Protein AF-A0A060BQR5-F1 (afdb_monomer_lite)

Foldseek 3Di:
DAEEDQALVVQPPWAFDDFPRDGDTAGAASAEEAHADPPDAAREEDAEADDQEEQAYNACSSLVNRCVVPHNRRDHWNAEYHSYEQYEHANYEYERISAHHYYHYNYYNYHYDNYHYYGDHDD

Structure (mmCIF, N/CA/C/O backbone):
data_AF-A0A060BQR5-F1
#
_entry.id   AF-A0A060BQR5-F1
#
loop_
_atom_site.group_PDB
_atom_site.id
_atom_site.type_symbol
_atom_site.label_atom_id
_atom_site.label_alt_id
_atom_site.label_comp_id
_atom_site.label_asym_id
_atom_site.label_entity_id
_atom_site.label_seq_id
_atom_site.pdbx_PDB_ins_code
_atom_site.Cartn_x
_atom_site.Cartn_y
_atom_site.Cartn_z
_atom_site.occupancy
_atom_site.B_iso_or_equiv
_atom_site.auth_seq_id
_atom_site.auth_comp_id
_atom_site.auth_asym_id
_atom_site.auth_atom_id
_atom_site.pdbx_PDB_model_num
ATOM 1 N N . TYR A 1 1 ? 3.211 2.721 15.663 1.00 92.44 1 TYR A N 1
ATOM 2 C CA . TYR A 1 1 ? 3.859 3.507 14.595 1.00 92.44 1 TYR A CA 1
ATOM 3 C C . TYR A 1 1 ? 4.431 2.519 13.589 1.00 92.44 1 TYR A C 1
ATOM 5 O O . TYR A 1 1 ? 5.136 1.614 14.016 1.00 92.44 1 TYR A O 1
ATOM 13 N N . CYS A 1 2 ? 4.071 2.620 12.309 1.00 96.62 2 CYS A N 1
ATOM 14 C CA . CYS A 1 2 ? 4.522 1.730 11.231 1.00 96.62 2 CYS A CA 1
ATOM 15 C C . CYS A 1 2 ? 5.274 2.560 10.182 1.00 96.62 2 CYS A C 1
ATOM 17 O O . CYS A 1 2 ? 4.777 3.611 9.779 1.00 96.62 2 CYS A O 1
ATOM 19 N N . LYS A 1 3 ? 6.462 2.112 9.757 1.00 97.56 3 LYS A N 1
ATOM 20 C CA . LYS A 1 3 ? 7.336 2.861 8.846 1.00 97.56 3 LYS A CA 1
ATOM 21 C C . LYS A 1 3 ? 7.900 1.967 7.745 1.00 97.56 3 LYS A C 1
ATOM 23 O O . LYS A 1 3 ? 8.356 0.861 8.019 1.00 97.56 3 LYS A O 1
ATOM 28 N N . ALA A 1 4 ? 7.900 2.483 6.522 1.00 97.69 4 ALA A N 1
ATOM 29 C CA . ALA A 1 4 ? 8.510 1.872 5.350 1.00 97.69 4 ALA A CA 1
ATOM 30 C C . ALA A 1 4 ? 10.025 1.666 5.493 1.00 97.69 4 ALA A C 1
ATOM 32 O O . ALA A 1 4 ? 10.753 2.546 5.962 1.00 97.69 4 ALA A O 1
ATOM 33 N N . ALA A 1 5 ? 10.509 0.526 4.994 1.00 97.75 5 ALA A N 1
ATOM 34 C CA . ALA A 1 5 ? 11.929 0.324 4.741 1.00 97.75 5 ALA A CA 1
ATOM 35 C C . ALA A 1 5 ? 12.393 1.231 3.579 1.00 97.75 5 ALA A C 1
ATOM 37 O O . ALA A 1 5 ? 11.621 1.455 2.639 1.00 97.75 5 ALA A O 1
ATOM 38 N N . PRO A 1 6 ? 13.638 1.742 3.608 1.00 94.75 6 PRO A N 1
ATOM 39 C CA . PRO A 1 6 ? 14.100 2.751 2.653 1.00 94.75 6 PRO A CA 1
ATOM 40 C C . PRO A 1 6 ? 14.511 2.183 1.287 1.00 94.75 6 PRO A C 1
ATOM 42 O O . PRO A 1 6 ? 14.682 2.949 0.345 1.00 94.75 6 PRO A O 1
ATOM 45 N N . SER A 1 7 ? 14.697 0.864 1.168 1.00 97.31 7 SER A N 1
ATOM 46 C CA . SER A 1 7 ? 15.200 0.228 -0.056 1.00 97.31 7 SER A CA 1
ATOM 47 C C . SER A 1 7 ? 14.095 -0.521 -0.815 1.00 97.31 7 SER A C 1
ATOM 49 O O . SER A 1 7 ? 13.373 -1.306 -0.190 1.00 97.31 7 SER A O 1
ATOM 51 N N . PRO A 1 8 ? 13.999 -0.368 -2.157 1.00 98.00 8 PRO A N 1
ATOM 52 C CA . PRO A 1 8 ? 13.070 -1.126 -3.002 1.00 98.00 8 PRO A CA 1
ATOM 53 C C . PRO A 1 8 ? 13.165 -2.649 -2.840 1.00 98.00 8 PRO A C 1
ATOM 55 O O . PRO A 1 8 ? 12.166 -3.340 -3.009 1.00 98.00 8 PRO A O 1
ATOM 58 N N . LYS A 1 9 ? 14.334 -3.179 -2.450 1.00 98.06 9 LYS A N 1
ATOM 59 C CA . LYS A 1 9 ? 14.558 -4.622 -2.259 1.00 98.06 9 LYS A CA 1
ATOM 60 C C . LYS A 1 9 ? 13.636 -5.243 -1.200 1.00 98.06 9 LYS A C 1
ATOM 62 O O . LYS A 1 9 ? 13.297 -6.413 -1.301 1.00 98.06 9 LYS A O 1
ATOM 67 N N . HIS A 1 10 ? 13.196 -4.469 -0.204 1.00 98.19 10 HIS A N 1
ATOM 68 C CA . HIS A 1 10 ? 12.249 -4.952 0.815 1.00 98.19 10 HIS A CA 1
ATOM 69 C C . HIS A 1 10 ? 10.820 -5.128 0.292 1.00 98.19 10 HIS A C 1
ATOM 71 O O . HIS A 1 10 ? 9.981 -5.685 0.991 1.00 98.19 10 HIS A O 1
ATOM 77 N N . TYR A 1 11 ? 10.545 -4.636 -0.914 1.00 98.44 11 TYR A N 1
ATOM 78 C CA . TYR A 1 11 ? 9.246 -4.716 -1.570 1.00 98.44 11 TYR A CA 1
ATOM 79 C C . TYR A 1 11 ? 9.265 -5.712 -2.734 1.00 98.44 11 TYR A C 1
ATOM 81 O O . TYR A 1 11 ? 8.354 -5.717 -3.564 1.00 98.44 11 TYR A O 1
ATOM 89 N N . GLU A 1 12 ? 10.314 -6.532 -2.813 1.00 97.81 12 GLU A N 1
ATOM 90 C CA . GLU A 1 12 ? 10.384 -7.694 -3.687 1.00 97.81 12 GLU A CA 1
ATOM 91 C C . GLU A 1 12 ? 9.950 -8.971 -2.934 1.00 97.81 12 GLU A C 1
ATOM 93 O O . GLU A 1 12 ? 10.142 -9.051 -1.718 1.00 97.81 12 GLU A O 1
ATOM 98 N N . PRO A 1 13 ? 9.393 -9.983 -3.628 1.00 97.56 13 PRO A N 1
ATOM 99 C CA . PRO A 1 13 ? 9.075 -9.984 -5.057 1.00 97.56 13 PRO A CA 1
ATOM 100 C C . PRO A 1 13 ? 7.983 -8.963 -5.416 1.00 97.56 13 PRO A C 1
ATOM 102 O O . PRO A 1 13 ? 7.206 -8.519 -4.567 1.00 97.56 13 PRO A O 1
ATOM 105 N N . CYS A 1 14 ? 7.971 -8.551 -6.686 1.00 97.88 14 CYS A N 1
ATOM 106 C CA . CYS A 1 14 ? 6.848 -7.788 -7.219 1.00 97.88 14 CYS A CA 1
ATOM 107 C C . CYS A 1 14 ? 5.583 -8.655 -7.176 1.00 97.88 14 CYS A C 1
ATOM 109 O O . CYS A 1 14 ? 5.656 -9.881 -7.251 1.00 97.88 14 CYS A O 1
ATOM 111 N N . ILE A 1 15 ? 4.429 -8.014 -7.034 1.00 97.44 15 ILE A N 1
ATOM 112 C CA . ILE A 1 15 ? 3.133 -8.686 -6.967 1.00 97.44 15 ILE A CA 1
ATOM 113 C C . ILE A 1 15 ? 2.235 -8.190 -8.092 1.00 97.44 15 ILE A C 1
ATOM 115 O O . ILE A 1 15 ? 2.239 -7.006 -8.436 1.00 97.44 15 ILE A O 1
ATOM 119 N N . PHE A 1 16 ? 1.449 -9.107 -8.649 1.00 97.19 16 PHE A N 1
ATOM 120 C CA . PHE A 1 16 ? 0.482 -8.799 -9.692 1.00 97.19 16 PHE A CA 1
ATOM 121 C C . PHE A 1 16 ? -0.675 -7.965 -9.124 1.00 97.19 16 PHE A C 1
ATOM 123 O O . PHE A 1 16 ? -1.412 -8.425 -8.247 1.00 97.19 16 PHE A O 1
ATOM 130 N N . ASN A 1 17 ? -0.808 -6.726 -9.599 1.00 95.88 17 ASN A N 1
ATOM 131 C CA . ASN A 1 17 ? -1.832 -5.763 -9.192 1.00 95.88 17 ASN A CA 1
ATOM 132 C C . ASN A 1 17 ? -2.154 -4.790 -10.350 1.00 95.88 17 ASN A C 1
ATOM 134 O O . ASN A 1 17 ? -1.961 -5.138 -11.514 1.00 95.88 17 ASN A O 1
ATOM 138 N N . ARG A 1 18 ? -2.672 -3.583 -10.062 1.00 96.19 18 ARG A N 1
ATOM 139 C CA . ARG A 1 18 ? -2.905 -2.547 -11.082 1.00 96.19 18 ARG A CA 1
ATOM 140 C C . ARG A 1 18 ? -2.076 -1.284 -10.894 1.00 96.19 18 ARG A C 1
ATOM 142 O O . ARG A 1 18 ? -2.033 -0.724 -9.799 1.00 96.19 18 ARG A O 1
ATOM 149 N N . PHE A 1 19 ? -1.571 -0.755 -12.010 1.00 96.81 19 PHE A N 1
ATOM 150 C CA . PHE A 1 19 ? -0.968 0.574 -12.125 1.00 96.81 19 PHE A CA 1
ATOM 151 C C . PHE A 1 19 ? -1.594 1.357 -13.284 1.00 96.81 19 PHE A C 1
ATOM 153 O O . PHE A 1 19 ? -1.613 0.880 -14.408 1.00 96.81 19 PHE A O 1
ATOM 160 N N . GLU A 1 20 ? -2.124 2.558 -13.026 1.00 95.12 20 GLU A N 1
ATOM 161 C CA . GLU A 1 20 ? -2.816 3.403 -14.030 1.00 95.12 20 GLU A CA 1
ATOM 162 C C . GLU A 1 20 ? -3.879 2.657 -14.858 1.00 95.12 20 GLU A C 1
ATOM 164 O O . GLU A 1 20 ? -4.077 2.912 -16.041 1.00 95.12 20 GLU A O 1
ATOM 169 N N . GLY A 1 21 ? -4.558 1.691 -14.236 1.00 93.75 21 GLY A N 1
ATOM 170 C CA . GLY A 1 21 ? -5.563 0.860 -14.894 1.00 93.75 21 GLY A CA 1
ATOM 171 C C . GLY A 1 21 ? -5.018 -0.394 -15.586 1.00 93.75 21 GLY A C 1
ATOM 172 O O . GLY A 1 21 ? -5.816 -1.283 -15.877 1.00 93.75 21 GLY A O 1
ATOM 173 N N . TRP A 1 22 ? -3.707 -0.536 -15.758 1.00 95.31 22 TRP A N 1
ATOM 174 C CA . TRP A 1 22 ? -3.070 -1.725 -16.328 1.00 95.31 22 TRP A CA 1
ATOM 175 C C . TRP A 1 22 ? -2.882 -2.807 -15.272 1.00 95.31 22 TRP A C 1
ATOM 177 O O . TRP A 1 22 ? -2.401 -2.506 -14.184 1.00 95.31 22 TRP A O 1
ATOM 187 N N . GLU A 1 23 ? -3.247 -4.051 -15.582 1.00 95.69 23 GLU A N 1
ATOM 188 C CA . GLU A 1 23 ? -2.911 -5.219 -14.760 1.00 95.69 23 GLU A CA 1
ATOM 189 C C . GLU A 1 23 ? -1.462 -5.631 -15.044 1.00 95.69 23 GLU A C 1
ATOM 191 O O . GLU A 1 23 ? -1.115 -5.952 -16.180 1.00 95.69 23 GLU A O 1
ATOM 196 N N . MET A 1 24 ? -0.597 -5.549 -14.033 1.00 96.69 24 MET A N 1
ATOM 197 C CA . MET A 1 24 ? 0.843 -5.770 -14.172 1.00 96.69 24 MET A CA 1
ATOM 198 C C . MET A 1 24 ? 1.513 -6.035 -12.820 1.00 96.69 24 MET A C 1
ATOM 200 O O . MET A 1 24 ? 0.918 -5.837 -11.761 1.00 96.69 24 MET A O 1
ATOM 204 N N . GLU A 1 25 ? 2.768 -6.477 -12.842 1.00 97.69 25 GLU A N 1
ATOM 205 C CA . GLU A 1 25 ? 3.568 -6.603 -11.625 1.00 97.69 25 GLU A CA 1
ATOM 206 C C . GLU A 1 25 ? 4.166 -5.256 -11.205 1.00 97.69 25 GLU A C 1
ATOM 208 O O . GLU A 1 25 ? 4.763 -4.536 -12.008 1.00 97.69 25 GLU A O 1
ATOM 213 N N . THR A 1 26 ? 4.039 -4.931 -9.919 1.00 98.06 26 THR A N 1
ATOM 214 C CA . THR A 1 26 ? 4.697 -3.776 -9.293 1.00 98.06 26 THR A CA 1
ATOM 215 C C . THR A 1 26 ? 5.374 -4.221 -8.006 1.00 98.06 26 THR A C 1
ATOM 217 O O . THR A 1 26 ? 5.050 -5.281 -7.471 1.00 98.06 26 THR A O 1
ATOM 220 N N . TYR A 1 27 ? 6.253 -3.393 -7.441 1.00 98.62 27 TYR A N 1
ATOM 221 C CA . TYR A 1 27 ? 6.727 -3.603 -6.076 1.00 98.62 27 TYR A CA 1
ATOM 222 C C . TYR A 1 27 ? 5.548 -3.806 -5.118 1.00 98.62 27 TYR A C 1
ATOM 224 O O . TYR A 1 27 ? 4.495 -3.168 -5.263 1.00 98.62 27 TYR A O 1
ATOM 232 N N . SER A 1 28 ? 5.740 -4.688 -4.138 1.00 98.19 28 SER A N 1
ATOM 233 C CA . SER A 1 28 ? 4.804 -4.858 -3.032 1.00 98.19 28 SER A CA 1
ATOM 234 C C . SER A 1 28 ? 4.587 -3.526 -2.311 1.00 98.19 28 SER A C 1
ATOM 236 O O . SER A 1 28 ? 5.469 -2.670 -2.256 1.00 98.19 28 SER A O 1
ATOM 238 N N . SER A 1 29 ? 3.394 -3.320 -1.764 1.00 98.00 29 SER A N 1
ATOM 239 C CA . SER A 1 29 ? 3.103 -2.122 -0.962 1.00 98.00 29 SER A CA 1
ATOM 240 C C . SER A 1 29 ? 3.618 -2.292 0.468 1.00 98.00 29 SER A C 1
ATOM 242 O O . SER A 1 29 ? 3.984 -3.404 0.847 1.00 98.00 29 SER A O 1
ATOM 244 N N . LEU A 1 30 ? 3.633 -1.231 1.283 1.00 98.31 30 LEU A N 1
ATOM 245 C CA . LEU A 1 30 ? 3.972 -1.388 2.707 1.00 98.31 30 LEU A CA 1
ATOM 246 C C . LEU A 1 30 ? 2.987 -2.336 3.403 1.00 98.31 30 LEU A C 1
ATOM 248 O O . LEU A 1 30 ? 3.404 -3.221 4.142 1.00 98.31 30 LEU A O 1
ATOM 252 N N . LEU A 1 31 ? 1.6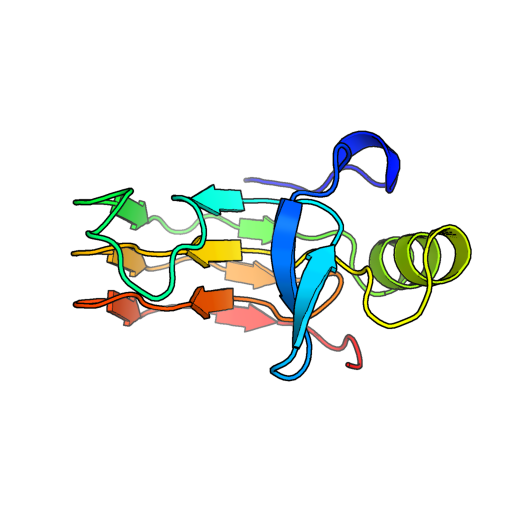91 -2.170 3.129 1.00 98.25 31 LEU A N 1
ATOM 253 C CA . LEU A 1 31 ? 0.643 -3.096 3.547 1.00 98.25 31 LEU A CA 1
ATOM 254 C C . LEU A 1 31 ? -0.059 -3.664 2.313 1.00 98.25 31 LEU A C 1
ATOM 256 O O . LEU A 1 31 ? -0.498 -2.905 1.448 1.00 98.25 31 LEU A O 1
ATOM 260 N N . ASN A 1 32 ? -0.185 -4.990 2.251 1.00 98.25 32 ASN A N 1
ATOM 261 C CA . ASN A 1 32 ? -0.917 -5.693 1.199 1.00 98.25 32 ASN A CA 1
ATOM 262 C C . ASN A 1 32 ? -1.964 -6.605 1.838 1.00 98.25 32 ASN A C 1
ATOM 264 O O . ASN A 1 32 ? -1.673 -7.258 2.840 1.00 98.25 32 ASN A O 1
ATOM 268 N N . ALA A 1 33 ? -3.152 -6.677 1.246 1.00 98.19 33 ALA A N 1
ATOM 269 C CA . ALA A 1 33 ? -4.148 -7.677 1.603 1.00 98.19 33 ALA A CA 1
ATOM 270 C C . ALA A 1 33 ? -4.821 -8.255 0.359 1.00 98.19 33 ALA A C 1
ATOM 272 O O . ALA A 1 33 ? -5.145 -7.528 -0.582 1.00 98.19 33 ALA A O 1
ATOM 273 N N . GLY A 1 34 ? -5.031 -9.571 0.393 1.00 97.12 34 GLY A N 1
ATOM 274 C CA . GLY A 1 34 ? -5.608 -10.344 -0.699 1.00 97.12 34 GLY A CA 1
ATOM 275 C C . GLY A 1 34 ? -4.689 -10.475 -1.917 1.00 97.12 34 GLY A C 1
ATOM 276 O O . GLY A 1 34 ? -3.490 -10.198 -1.867 1.00 97.12 34 GLY A O 1
ATOM 277 N N . ARG A 1 35 ? -5.267 -10.952 -3.019 1.00 95.94 35 ARG A N 1
ATOM 278 C CA . ARG A 1 35 ? -4.587 -11.215 -4.295 1.00 95.94 35 ARG A CA 1
ATOM 279 C C . ARG A 1 35 ? -5.508 -10.799 -5.429 1.00 95.94 35 ARG A C 1
ATOM 281 O O . ARG A 1 35 ? -6.708 -11.022 -5.328 1.00 95.94 35 ARG A O 1
ATOM 288 N N . MET A 1 36 ? -4.962 -10.225 -6.494 1.00 94.12 36 MET A N 1
ATOM 289 C CA . MET A 1 36 ? -5.775 -9.804 -7.630 1.00 94.12 36 MET A CA 1
ATOM 290 C C . MET A 1 36 ? -6.346 -11.004 -8.396 1.00 94.12 36 MET A C 1
ATOM 292 O O . MET A 1 36 ? -5.594 -11.880 -8.821 1.00 94.12 36 MET A O 1
ATOM 296 N N . ASP A 1 37 ? -7.662 -11.006 -8.591 1.00 93.25 37 ASP A N 1
ATOM 297 C CA . ASP A 1 37 ? -8.382 -11.921 -9.479 1.00 93.25 37 ASP A CA 1
ATOM 298 C C . ASP A 1 37 ? -9.652 -11.237 -10.006 1.00 93.25 37 ASP A C 1
ATOM 300 O O . ASP A 1 37 ? -10.561 -10.896 -9.254 1.00 93.25 37 ASP A O 1
ATOM 304 N N . ARG A 1 38 ? -9.719 -11.008 -11.317 1.00 88.94 38 ARG A N 1
ATOM 305 C CA . ARG A 1 38 ? -10.828 -10.286 -11.958 1.00 88.94 38 ARG A CA 1
ATOM 306 C C . ARG A 1 38 ? -12.148 -11.068 -11.941 1.00 88.94 38 ARG A C 1
ATOM 308 O O . ARG A 1 38 ? -13.216 -10.461 -11.984 1.00 88.94 38 ARG A O 1
ATOM 315 N N . SER A 1 39 ? -12.070 -12.394 -11.938 1.00 88.50 39 SER A N 1
ATOM 316 C CA . SER A 1 39 ? -13.215 -13.316 -11.996 1.00 88.50 39 SER A CA 1
ATOM 317 C C . SER A 1 39 ? -13.505 -13.998 -10.664 1.00 88.50 39 SER A C 1
ATOM 319 O O . SER A 1 39 ? -14.505 -14.702 -10.534 1.00 88.50 39 SER A O 1
ATOM 321 N N . GLY A 1 40 ? -12.600 -13.833 -9.707 1.00 84.50 40 GLY A N 1
ATOM 322 C CA . GLY A 1 40 ? -12.585 -14.594 -8.476 1.00 84.50 40 GLY A CA 1
ATOM 323 C C . GLY A 1 40 ? -13.477 -14.048 -7.380 1.00 84.50 40 GLY A C 1
ATOM 324 O O . GLY A 1 40 ? -14.092 -12.984 -7.458 1.00 84.50 40 GLY A O 1
ATOM 325 N N . GLN A 1 41 ? -13.488 -14.826 -6.307 1.00 92.56 41 GLN A N 1
ATOM 326 C CA . GLN A 1 41 ? -14.068 -14.456 -5.028 1.00 92.56 41 GLN A CA 1
ATOM 327 C C . GLN A 1 41 ? -13.189 -13.442 -4.279 1.00 92.56 41 GLN A C 1
ATOM 329 O O . GLN A 1 41 ? -12.130 -13.011 -4.747 1.00 92.56 41 GLN A O 1
ATOM 334 N N . TYR A 1 42 ? -13.636 -13.051 -3.088 1.00 97.06 42 TYR A N 1
ATOM 335 C CA . TYR A 1 42 ? -12.797 -12.282 -2.180 1.00 97.06 42 TYR A CA 1
ATOM 336 C C . TYR A 1 42 ? -11.698 -13.178 -1.598 1.00 97.06 42 TYR A C 1
ATOM 338 O O . TYR A 1 42 ? -11.927 -14.338 -1.268 1.00 97.06 42 TYR A O 1
ATOM 346 N N . HIS A 1 43 ? -10.488 -12.640 -1.490 1.00 96.69 43 HIS A N 1
ATOM 347 C CA . HIS A 1 43 ? -9.302 -13.349 -1.003 1.00 96.69 43 HIS A CA 1
ATOM 348 C C . HIS A 1 43 ? -8.892 -12.934 0.406 1.00 96.69 43 HIS A C 1
ATOM 350 O O . HIS A 1 43 ? -8.079 -13.608 1.035 1.00 96.69 43 HIS A O 1
ATOM 356 N N . ALA A 1 44 ? -9.434 -11.825 0.902 1.00 97.75 44 ALA A N 1
ATOM 357 C CA . ALA A 1 44 ? -9.270 -11.412 2.282 1.00 97.75 44 ALA A CA 1
ATOM 358 C C . ALA A 1 44 ? -10.539 -10.704 2.759 1.00 97.75 44 ALA A C 1
ATOM 360 O O . ALA A 1 44 ? -11.084 -9.845 2.064 1.00 97.75 44 ALA A O 1
ATOM 361 N N . GLU A 1 45 ? -11.016 -11.065 3.944 1.00 98.44 45 GLU A N 1
ATOM 362 C CA . GLU A 1 45 ? -12.270 -10.549 4.486 1.00 98.44 45 GLU A CA 1
ATOM 363 C C . GLU A 1 45 ? -12.110 -10.143 5.949 1.00 98.44 45 GLU A C 1
ATOM 365 O O . GLU A 1 45 ? -11.244 -10.667 6.650 1.00 98.44 45 GLU A O 1
ATOM 370 N N . ASN A 1 46 ? -12.970 -9.236 6.419 1.00 98.50 46 ASN A N 1
ATOM 371 C CA . ASN A 1 46 ? -13.050 -8.820 7.825 1.00 98.50 46 ASN A CA 1
ATOM 372 C C . ASN A 1 46 ? -11.744 -8.187 8.336 1.00 98.50 46 ASN A C 1
ATOM 374 O O . ASN A 1 46 ? -11.221 -8.541 9.394 1.00 98.50 46 ASN A O 1
ATOM 378 N N . ILE A 1 47 ? -11.208 -7.237 7.569 1.00 98.62 47 ILE A N 1
ATOM 379 C CA . ILE A 1 47 ? -9.945 -6.562 7.883 1.00 98.62 47 ILE A CA 1
ATOM 380 C C . ILE A 1 47 ? -10.227 -5.273 8.651 1.00 98.62 47 ILE A C 1
ATOM 382 O O . ILE A 1 47 ? -11.032 -4.447 8.228 1.00 98.62 47 ILE A O 1
ATOM 386 N N . SER A 1 48 ? -9.507 -5.057 9.750 1.00 98.38 48 SER A N 1
ATOM 387 C CA . SER A 1 48 ? -9.590 -3.836 10.551 1.00 98.38 48 SER A CA 1
ATOM 388 C C . SER A 1 48 ? -8.193 -3.270 10.802 1.00 98.38 48 SER A C 1
ATOM 390 O O . SER A 1 48 ? -7.358 -3.927 11.420 1.00 98.38 48 SER A O 1
ATOM 392 N N . ILE A 1 49 ? -7.942 -2.042 10.341 1.00 98.06 49 ILE A N 1
ATOM 393 C CA . ILE A 1 49 ? -6.710 -1.286 10.600 1.00 98.06 49 ILE A CA 1
ATOM 394 C C . ILE A 1 49 ? -7.110 0.023 11.281 1.00 98.06 49 ILE A C 1
ATOM 396 O O . ILE A 1 49 ? -7.530 0.980 10.633 1.00 98.06 49 ILE A O 1
ATOM 400 N N . ARG A 1 50 ? -7.045 0.062 12.613 1.00 98.06 50 ARG A N 1
ATOM 401 C CA . ARG A 1 50 ? -7.608 1.165 13.406 1.00 98.06 50 ARG A CA 1
ATOM 402 C C . ARG A 1 50 ? -6.640 1.662 14.468 1.00 98.06 50 ARG A C 1
ATOM 404 O O . ARG A 1 50 ? -5.724 0.953 14.879 1.00 98.06 50 ARG A O 1
ATOM 411 N N . GLY A 1 51 ? -6.890 2.874 14.944 1.00 97.75 51 GLY A N 1
ATOM 412 C CA . GLY A 1 51 ? -6.167 3.500 16.046 1.00 97.75 51 GLY A CA 1
ATOM 413 C C . GLY A 1 51 ? -5.688 4.893 15.669 1.00 97.75 51 GLY A C 1
ATOM 414 O O . GLY A 1 51 ? -5.913 5.340 14.558 1.00 97.75 51 GLY A O 1
ATOM 415 N N . LYS A 1 52 ? -5.002 5.571 16.590 1.00 97.94 52 LYS A N 1
ATOM 416 C CA . LYS A 1 52 ? -4.505 6.951 16.406 1.00 97.94 52 LYS A CA 1
ATOM 417 C C . LYS A 1 52 ? -3.031 7.008 15.982 1.00 97.94 52 LYS A C 1
ATOM 419 O O . LYS A 1 52 ? -2.325 7.975 16.248 1.00 97.94 52 LYS A O 1
ATOM 424 N N . GLY A 1 53 ? -2.530 5.899 15.439 1.00 98.38 53 GLY A N 1
ATOM 425 C CA . GLY A 1 53 ? -1.129 5.739 15.064 1.00 98.38 53 GLY A CA 1
ATOM 426 C C . GLY A 1 53 ? -0.809 6.328 13.693 1.00 98.38 53 GLY A C 1
ATOM 427 O O . GLY A 1 53 ? -1.697 6.687 12.923 1.00 98.38 53 GLY A O 1
ATOM 428 N N . VAL A 1 54 ? 0.487 6.364 13.380 1.00 98.69 54 VAL A N 1
ATOM 429 C CA . VAL A 1 54 ? 0.998 6.794 12.073 1.00 98.69 54 VAL A CA 1
ATOM 430 C C . VAL A 1 54 ? 1.426 5.585 11.237 1.00 98.69 54 VAL A C 1
ATOM 432 O O . VAL A 1 54 ? 2.118 4.696 11.754 1.00 98.69 54 VAL A O 1
ATOM 435 N N . ILE A 1 55 ? 1.047 5.589 9.957 1.00 98.62 55 ILE A N 1
ATOM 436 C CA . ILE A 1 55 ? 1.620 4.765 8.886 1.00 98.62 55 ILE A CA 1
ATOM 437 C C . ILE A 1 55 ? 2.399 5.700 7.958 1.00 98.62 55 ILE A C 1
ATOM 439 O O . ILE A 1 55 ? 1.815 6.546 7.281 1.00 98.62 55 ILE A O 1
ATOM 443 N N . GLN A 1 56 ? 3.719 5.548 7.939 1.00 98.44 56 GLN A N 1
ATOM 444 C CA . GLN A 1 56 ? 4.626 6.410 7.189 1.00 98.44 56 GLN A CA 1
ATOM 445 C C . GLN A 1 56 ? 5.334 5.622 6.086 1.00 98.44 56 GLN A C 1
ATOM 447 O O . GLN A 1 56 ? 6.029 4.640 6.354 1.00 98.44 56 GLN A O 1
ATOM 452 N N . GLY A 1 57 ? 5.170 6.059 4.840 1.00 97.75 57 GLY A N 1
ATOM 453 C CA . GLY A 1 57 ? 5.877 5.500 3.695 1.00 97.75 57 GLY A CA 1
ATOM 454 C C . GLY A 1 57 ? 7.313 6.019 3.550 1.00 97.75 57 GLY A C 1
ATOM 455 O O . GLY A 1 57 ? 7.893 6.596 4.469 1.00 97.75 57 GLY A O 1
ATOM 456 N N . GLY A 1 58 ? 7.909 5.764 2.381 1.00 97.06 58 GLY A N 1
ATOM 457 C CA . GLY A 1 58 ? 9.262 6.219 2.029 1.00 97.06 58 GLY A CA 1
ATOM 458 C C . GLY A 1 58 ? 9.305 7.470 1.141 1.00 97.06 58 GLY A C 1
ATOM 459 O O . GLY A 1 58 ? 10.380 7.870 0.693 1.00 97.06 58 GLY A O 1
ATOM 460 N N . GLY A 1 59 ? 8.143 8.062 0.859 1.00 97.31 59 GLY A N 1
ATOM 461 C CA . GLY A 1 59 ? 7.967 9.285 0.084 1.00 97.31 59 GLY A CA 1
ATOM 462 C C . GLY A 1 59 ? 8.575 9.228 -1.315 1.00 97.31 59 GLY A C 1
ATOM 463 O O . GLY A 1 59 ? 8.792 8.159 -1.892 1.00 97.31 59 GLY A O 1
ATOM 464 N N . ALA A 1 60 ? 8.885 10.410 -1.850 1.00 96.69 60 ALA A N 1
ATOM 465 C CA . ALA A 1 60 ? 9.498 10.557 -3.166 1.00 96.69 60 ALA A CA 1
ATOM 466 C C . ALA A 1 60 ? 10.848 9.832 -3.262 1.00 96.69 60 ALA A C 1
ATOM 468 O O . ALA A 1 60 ? 11.168 9.305 -4.318 1.00 96.69 60 ALA A O 1
ATOM 469 N N . THR A 1 61 ? 11.617 9.746 -2.173 1.00 97.12 61 THR A N 1
ATOM 470 C CA . THR A 1 61 ? 12.902 9.033 -2.160 1.00 97.12 61 THR A CA 1
ATOM 471 C C . THR A 1 61 ? 12.723 7.559 -2.516 1.00 97.12 61 THR A C 1
ATOM 473 O O . THR A 1 61 ? 13.357 7.072 -3.451 1.00 97.12 61 THR A O 1
ATOM 476 N N . LEU A 1 62 ? 11.819 6.854 -1.826 1.00 98.00 62 LEU A N 1
ATOM 477 C CA . LEU A 1 62 ? 11.532 5.453 -2.137 1.00 98.00 62 LEU A CA 1
ATOM 478 C C . LEU A 1 62 ? 10.845 5.309 -3.501 1.00 98.00 62 LEU A C 1
ATOM 480 O O . LEU A 1 62 ? 11.212 4.427 -4.275 1.00 98.00 62 LEU A O 1
ATOM 484 N N . GLY A 1 63 ? 9.887 6.188 -3.815 1.00 97.69 63 GLY A N 1
ATOM 485 C CA . GLY A 1 63 ? 9.193 6.189 -5.103 1.00 97.69 63 GLY A CA 1
ATOM 486 C C . GLY A 1 63 ? 10.157 6.325 -6.285 1.00 97.69 63 GLY A C 1
ATOM 487 O O . GLY A 1 63 ? 10.112 5.519 -7.210 1.00 97.69 63 GLY A O 1
ATOM 488 N N . ASN A 1 64 ? 11.085 7.279 -6.226 1.00 97.50 64 ASN A N 1
ATOM 489 C CA . ASN A 1 64 ? 12.098 7.499 -7.256 1.00 97.50 64 ASN A CA 1
ATOM 490 C C . ASN A 1 64 ? 13.072 6.321 -7.348 1.00 97.50 64 ASN A C 1
ATOM 492 O O . ASN A 1 64 ? 13.417 5.914 -8.450 1.00 97.50 64 ASN A O 1
ATOM 496 N N . ALA A 1 65 ? 13.475 5.728 -6.220 1.00 98.06 65 ALA A N 1
ATOM 497 C CA . ALA A 1 65 ? 14.333 4.544 -6.230 1.00 98.06 65 ALA A CA 1
ATOM 498 C C . ALA A 1 65 ? 13.657 3.343 -6.918 1.00 98.06 65 ALA A C 1
ATOM 500 O O . ALA A 1 65 ? 14.296 2.640 -7.700 1.00 98.06 65 ALA A O 1
ATOM 501 N N . MET A 1 66 ? 12.357 3.132 -6.680 1.00 98.31 66 MET A N 1
ATOM 502 C CA . MET A 1 66 ? 11.570 2.117 -7.389 1.00 98.31 66 MET A CA 1
ATOM 503 C C . MET A 1 66 ? 11.508 2.409 -8.897 1.00 98.31 66 MET A C 1
ATOM 505 O O . MET A 1 66 ? 11.775 1.517 -9.702 1.00 98.31 66 MET A O 1
ATOM 509 N N . VAL A 1 67 ? 11.236 3.664 -9.282 1.00 97.88 67 VAL A N 1
ATOM 510 C CA . VAL A 1 67 ? 11.204 4.087 -10.695 1.00 97.88 67 VAL A CA 1
ATOM 511 C C . VAL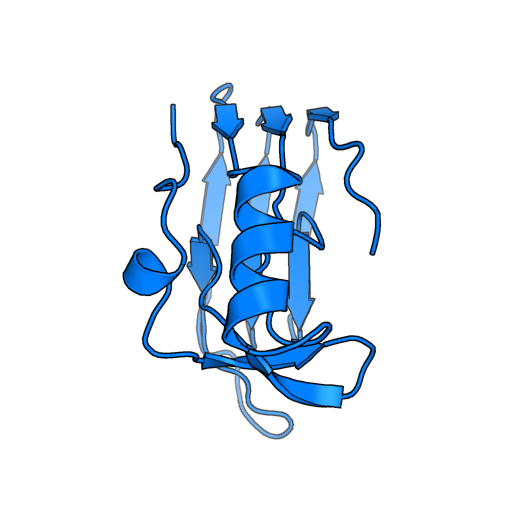 A 1 67 ? 12.546 3.859 -11.380 1.00 97.88 67 VAL A C 1
ATOM 513 O O . VAL A 1 67 ? 12.578 3.277 -12.461 1.00 97.88 67 VAL A O 1
ATOM 516 N N . SER A 1 68 ? 13.648 4.256 -10.749 1.00 98.06 68 SER A N 1
ATOM 517 C CA . SER A 1 68 ? 14.992 4.040 -11.288 1.00 98.06 68 SER A CA 1
ATOM 518 C C . SER A 1 68 ? 15.322 2.557 -11.456 1.00 98.06 68 SER A C 1
ATOM 520 O O . SER A 1 68 ? 16.077 2.203 -12.355 1.00 98.06 68 SER A O 1
ATOM 522 N N . SER A 1 69 ? 14.761 1.682 -10.615 1.00 97.81 69 SER A N 1
ATOM 523 C CA . SER A 1 69 ? 15.058 0.250 -10.662 1.00 97.81 69 SER A CA 1
ATOM 524 C C . SER A 1 69 ? 14.209 -0.537 -11.663 1.00 97.81 69 SER A C 1
ATOM 526 O O . SER A 1 69 ? 14.725 -1.490 -12.242 1.00 97.81 69 SER A O 1
ATOM 528 N N . LYS A 1 70 ? 12.914 -0.225 -11.822 1.00 97.44 70 LYS A N 1
ATOM 529 C CA . LYS A 1 70 ? 11.974 -1.033 -12.635 1.00 97.44 70 LYS A CA 1
ATOM 530 C C . LYS A 1 70 ? 10.992 -0.204 -13.482 1.00 97.44 70 LYS A C 1
ATOM 532 O O . LYS A 1 70 ? 10.042 -0.746 -14.041 1.00 97.44 70 LYS A O 1
ATOM 537 N N . GLY A 1 71 ? 11.204 1.106 -13.602 1.00 96.38 71 GLY A N 1
ATOM 538 C CA . GLY A 1 71 ? 10.413 2.010 -14.441 1.00 96.38 71 GLY A CA 1
ATOM 539 C C . GLY A 1 71 ? 9.222 2.667 -13.737 1.00 96.38 71 GLY A C 1
ATOM 540 O O . GLY A 1 71 ? 8.856 2.327 -12.612 1.00 96.38 71 GLY A O 1
ATOM 541 N N . MET A 1 72 ? 8.592 3.629 -14.421 1.00 93.19 72 MET A N 1
ATOM 542 C CA . MET A 1 72 ? 7.577 4.529 -13.844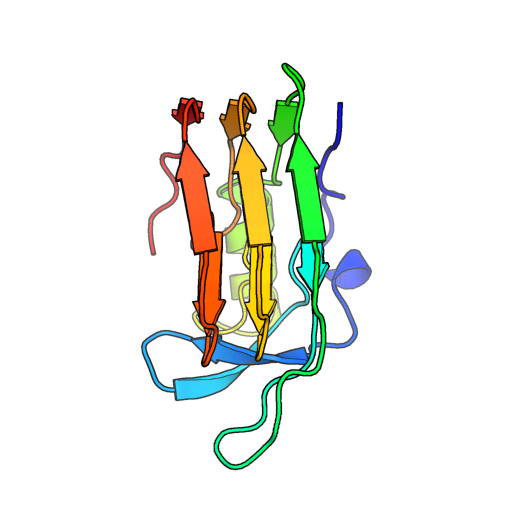 1.00 93.19 72 MET A CA 1
ATOM 543 C C . MET A 1 72 ? 6.400 3.794 -13.177 1.00 93.19 72 MET A C 1
ATOM 545 O O . MET A 1 72 ? 5.967 4.161 -12.081 1.00 93.19 72 MET A O 1
ATOM 549 N N . ARG A 1 73 ? 5.918 2.725 -13.824 1.00 96.06 73 ARG A N 1
ATOM 550 C CA . ARG A 1 73 ? 4.755 1.929 -13.393 1.00 96.06 73 ARG A CA 1
ATOM 551 C C . ARG A 1 73 ? 5.092 0.799 -12.417 1.00 96.06 73 ARG A C 1
ATOM 553 O O . ARG A 1 73 ? 4.261 -0.064 -12.172 1.00 96.06 73 ARG A O 1
ATOM 560 N N . SER A 1 74 ? 6.293 0.799 -11.843 1.00 96.69 74 SER A N 1
ATOM 561 C CA . SER A 1 74 ? 6.721 -0.242 -10.901 1.00 96.69 74 SER A CA 1
ATOM 562 C C . SER A 1 74 ? 6.432 0.079 -9.437 1.00 96.69 74 SER A C 1
ATOM 564 O O . SER A 1 74 ? 6.500 -0.820 -8.603 1.00 96.69 74 SER A O 1
ATOM 566 N N . ARG A 1 75 ? 6.136 1.340 -9.094 1.00 97.69 75 ARG A N 1
ATOM 567 C CA . ARG A 1 75 ? 6.052 1.776 -7.691 1.00 97.69 75 ARG A CA 1
ATOM 568 C C . ARG A 1 75 ? 4.967 1.018 -6.918 1.00 97.69 75 ARG A C 1
ATOM 570 O O . ARG A 1 75 ? 3.829 0.899 -7.376 1.00 97.69 75 ARG A O 1
ATOM 577 N N . GLY A 1 76 ? 5.319 0.566 -5.717 1.00 97.00 76 GLY A N 1
ATOM 578 C CA . GLY A 1 76 ? 4.367 0.053 -4.735 1.00 97.00 76 GLY A CA 1
ATOM 579 C C . GLY A 1 76 ? 3.516 1.179 -4.143 1.00 97.00 76 GLY A C 1
ATOM 580 O O . GLY A 1 76 ? 3.889 2.353 -4.198 1.00 97.00 76 GLY A O 1
ATOM 581 N N . ARG A 1 77 ? 2.357 0.832 -3.580 1.00 97.25 77 ARG A N 1
ATOM 582 C CA . ARG A 1 77 ? 1.510 1.777 -2.838 1.00 97.25 77 ARG A CA 1
ATOM 583 C C . ARG A 1 77 ? 1.936 1.826 -1.377 1.00 97.25 77 ARG A C 1
ATOM 585 O O . ARG A 1 77 ? 2.798 1.064 -0.936 1.00 97.25 77 ARG A O 1
ATOM 592 N N . LEU A 1 78 ? 1.312 2.703 -0.600 1.00 98.12 78 LEU A N 1
ATOM 593 C CA . LEU A 1 78 ? 1.412 2.588 0.851 1.00 98.12 78 LEU A CA 1
ATOM 594 C C . LEU A 1 78 ? 0.506 1.458 1.368 1.00 98.12 78 LEU A C 1
ATOM 596 O O . LEU A 1 78 ? 0.986 0.561 2.054 1.00 98.12 78 LEU A O 1
ATOM 600 N N . ILE A 1 79 ? -0.767 1.437 0.967 1.00 98.56 79 ILE A N 1
ATOM 601 C CA . ILE A 1 79 ? -1.716 0.360 1.288 1.00 98.56 79 ILE A CA 1
ATOM 602 C C . ILE A 1 79 ? -2.364 -0.144 -0.007 1.00 98.56 79 ILE A C 1
ATOM 604 O O . ILE A 1 79 ? -2.968 0.644 -0.736 1.00 98.56 79 ILE A O 1
ATOM 608 N N . CYS A 1 80 ? -2.260 -1.445 -0.288 1.00 98.50 80 CYS A N 1
ATOM 609 C CA . CYS A 1 80 ? -2.887 -2.090 -1.445 1.00 98.50 80 CYS A CA 1
ATOM 610 C C . CYS A 1 80 ? -3.806 -3.236 -1.008 1.00 98.50 80 CYS A C 1
ATOM 612 O O . CYS A 1 80 ? -3.367 -4.209 -0.397 1.00 98.50 80 CYS A O 1
ATOM 614 N N . LEU A 1 81 ? -5.092 -3.111 -1.322 1.00 98.56 81 LEU A N 1
ATOM 615 C CA . LEU A 1 81 ? -6.138 -4.081 -1.019 1.00 98.56 81 LEU A CA 1
ATOM 616 C C . LEU A 1 81 ? -6.635 -4.671 -2.339 1.00 98.56 81 LEU A C 1
ATOM 618 O O . LEU A 1 81 ? -7.044 -3.933 -3.233 1.00 98.56 81 LEU A O 1
ATOM 622 N N . MET A 1 82 ? -6.596 -5.987 -2.486 1.00 98.12 82 MET A N 1
ATOM 623 C CA . MET A 1 82 ? -6.983 -6.675 -3.717 1.00 98.12 82 MET A CA 1
ATOM 624 C C . MET A 1 82 ? -8.005 -7.750 -3.390 1.00 98.12 82 MET A C 1
ATOM 626 O O . MET A 1 82 ? -7.750 -8.583 -2.525 1.00 98.12 82 MET A O 1
ATOM 630 N N . ASN A 1 83 ? -9.154 -7.735 -4.067 1.00 98.25 83 ASN A N 1
ATOM 631 C CA . ASN A 1 83 ? -10.231 -8.699 -3.837 1.00 98.25 83 ASN A CA 1
ATOM 632 C C . ASN A 1 83 ? -10.612 -8.800 -2.351 1.00 98.25 83 ASN A C 1
ATOM 634 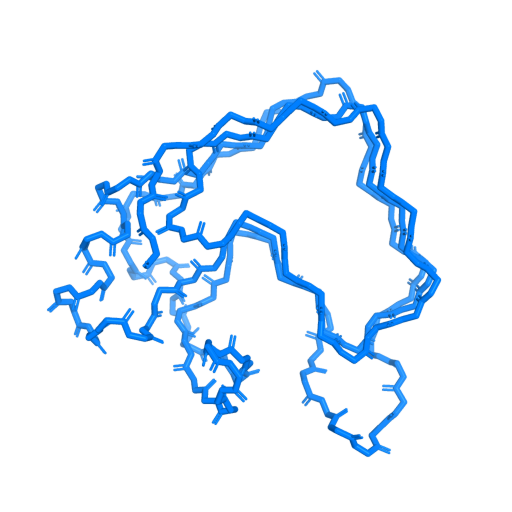O O . ASN A 1 83 ? -10.751 -9.893 -1.808 1.00 98.25 83 ASN A O 1
ATOM 638 N N . CYS A 1 84 ? -10.732 -7.666 -1.661 1.00 98.56 84 CYS A N 1
ATOM 639 C CA . CYS A 1 84 ? -11.063 -7.638 -0.241 1.00 98.56 84 CYS A CA 1
ATOM 640 C C . CYS A 1 84 ? -12.561 -7.398 -0.006 1.00 98.56 84 CYS A C 1
ATOM 642 O O . CYS A 1 84 ? -13.206 -6.691 -0.786 1.00 98.56 84 CYS A O 1
ATOM 644 N N . ARG A 1 85 ? -13.100 -7.925 1.099 1.00 98.56 85 ARG A N 1
ATOM 645 C CA . ARG A 1 85 ? -14.460 -7.620 1.567 1.00 98.56 85 ARG A CA 1
ATOM 646 C C . ARG A 1 85 ? -14.489 -7.203 3.030 1.00 98.56 85 ARG A C 1
ATOM 648 O O . ARG A 1 85 ? -13.754 -7.760 3.838 1.00 98.56 85 ARG A O 1
ATOM 655 N N . ASN A 1 86 ? -15.379 -6.279 3.383 1.00 98.69 86 ASN A N 1
ATOM 656 C CA . ASN A 1 86 ? -15.604 -5.861 4.768 1.00 98.69 86 ASN A CA 1
ATOM 657 C C . ASN A 1 86 ? -14.304 -5.355 5.419 1.00 98.69 86 ASN A C 1
ATOM 659 O O . ASN A 1 86 ? -13.732 -5.989 6.311 1.00 98.69 86 ASN A O 1
ATOM 663 N N . VAL A 1 87 ? -13.803 -4.232 4.900 1.00 98.81 87 VAL A N 1
ATOM 664 C CA . VAL A 1 87 ? -12.555 -3.605 5.354 1.00 98.81 87 VAL A CA 1
ATOM 665 C C . VAL A 1 87 ? -12.854 -2.291 6.063 1.00 98.81 87 VAL A C 1
ATOM 667 O O . VAL A 1 87 ? -13.524 -1.423 5.512 1.00 98.81 87 VAL A O 1
ATOM 670 N N . CYS A 1 88 ? -12.292 -2.107 7.255 1.00 98.81 88 CYS A N 1
ATOM 671 C CA . CYS A 1 88 ? -12.361 -0.866 8.017 1.00 98.81 88 CYS A CA 1
ATOM 672 C C . CYS A 1 88 ? -10.957 -0.292 8.244 1.00 98.81 88 CYS A C 1
ATOM 674 O O . CYS A 1 88 ? -10.105 -0.959 8.835 1.00 98.81 88 CYS A O 1
ATOM 676 N N . ILE A 1 89 ? -10.716 0.951 7.811 1.00 98.69 89 ILE A N 1
ATOM 677 C CA . ILE A 1 89 ? -9.500 1.706 8.154 1.00 98.69 89 ILE A CA 1
ATOM 678 C C . ILE A 1 89 ? -9.912 2.994 8.861 1.00 98.69 89 ILE A C 1
ATOM 680 O O . ILE A 1 89 ? -10.624 3.807 8.276 1.00 98.69 89 ILE A O 1
ATOM 684 N N . GLN A 1 90 ? -9.477 3.192 10.108 1.00 98.81 90 GLN A N 1
ATOM 685 C CA . GLN A 1 90 ? -9.966 4.320 10.906 1.00 98.81 90 GLN A CA 1
ATOM 686 C C . GLN A 1 90 ? -8.924 4.968 11.815 1.00 98.81 90 GLN A C 1
ATOM 688 O O . GLN A 1 90 ? -8.221 4.279 12.556 1.00 98.81 90 GLN A O 1
ATOM 693 N N . GLY A 1 91 ? -8.940 6.303 11.862 1.00 98.75 91 GLY A N 1
ATOM 694 C CA . GLY A 1 91 ? -8.320 7.101 12.927 1.00 98.75 91 GLY A CA 1
ATOM 695 C C . GLY A 1 91 ? -6.834 7.381 12.719 1.00 98.75 91 GLY A C 1
ATOM 696 O O . GLY A 1 91 ? -6.201 8.015 13.563 1.00 98.75 91 GLY A O 1
ATOM 697 N N . LEU A 1 92 ? -6.267 6.866 11.629 1.00 98.69 92 LEU A N 1
ATOM 698 C CA . LEU A 1 92 ? -4.832 6.844 11.387 1.00 98.69 92 LEU A CA 1
ATOM 699 C C . LEU A 1 92 ? -4.360 8.129 10.715 1.00 98.69 92 LEU A C 1
ATOM 701 O O . LEU A 1 92 ? -5.035 8.694 9.851 1.00 98.69 92 LEU A O 1
ATOM 705 N N . THR A 1 93 ? -3.122 8.501 11.022 1.00 98.69 93 THR A N 1
ATOM 706 C CA . THR A 1 93 ? -2.353 9.423 10.188 1.00 98.69 93 THR A CA 1
ATOM 707 C C . THR A 1 93 ? -1.566 8.617 9.164 1.00 98.69 93 THR A C 1
ATOM 709 O O . THR A 1 93 ? -0.799 7.721 9.512 1.00 98.69 93 THR A O 1
ATOM 712 N N . ILE A 1 94 ? -1.751 8.928 7.889 1.00 98.50 94 ILE A N 1
ATOM 713 C CA . ILE A 1 94 ? -1.133 8.244 6.761 1.00 98.50 94 ILE A CA 1
ATOM 714 C C . ILE A 1 94 ? -0.309 9.269 5.995 1.00 98.50 94 ILE A C 1
ATOM 716 O O . ILE A 1 94 ? -0.842 10.273 5.523 1.00 98.50 94 ILE A O 1
ATOM 720 N N . GLN A 1 95 ? 0.992 9.030 5.869 1.00 97.94 95 GLN A N 1
ATOM 721 C CA . GLN A 1 95 ? 1.890 10.023 5.293 1.00 97.94 95 GLN A CA 1
ATOM 722 C C . GLN A 1 95 ? 3.008 9.431 4.446 1.00 97.94 95 GLN A C 1
ATOM 724 O O . GLN A 1 95 ? 3.323 8.244 4.538 1.00 97.94 95 GLN A O 1
ATOM 729 N N . ASP A 1 96 ? 3.609 10.284 3.618 1.00 96.88 96 ASP A N 1
ATOM 730 C CA . ASP A 1 96 ? 4.819 9.984 2.847 1.00 96.88 96 ASP A CA 1
ATOM 731 C C . ASP A 1 96 ? 4.694 8.722 1.978 1.00 96.88 96 ASP A C 1
ATOM 733 O O . ASP A 1 96 ? 5.612 7.911 1.890 1.00 96.88 96 ASP A O 1
ATOM 737 N N . SER A 1 97 ? 3.546 8.518 1.329 1.00 96.81 97 SER A N 1
ATOM 738 C CA . SER A 1 97 ? 3.365 7.402 0.392 1.00 96.81 97 SER A CA 1
ATOM 739 C C . SER A 1 97 ? 4.402 7.444 -0.749 1.00 96.81 97 SER A C 1
ATOM 741 O O . SER A 1 97 ? 4.651 8.525 -1.277 1.00 96.81 97 SER A O 1
ATOM 743 N N . PRO A 1 98 ? 4.992 6.307 -1.174 1.00 96.75 98 PRO A N 1
ATOM 744 C CA . PRO A 1 98 ? 5.903 6.267 -2.326 1.00 96.75 98 PRO A CA 1
ATOM 745 C C . PRO A 1 98 ? 5.193 6.410 -3.688 1.00 96.75 98 PRO A C 1
ATOM 747 O O . PRO A 1 98 ? 5.847 6.647 -4.704 1.00 96.75 98 PRO A O 1
ATOM 750 N N . CYS A 1 99 ? 3.865 6.250 -3.715 1.00 96.94 99 CYS A N 1
ATOM 751 C CA . CYS A 1 99 ? 2.991 6.405 -4.884 1.00 96.94 99 CYS A CA 1
ATOM 752 C C . CYS A 1 99 ? 1.543 6.627 -4.401 1.00 96.94 99 CYS A C 1
ATOM 754 O O . CYS A 1 99 ? 1.329 7.366 -3.440 1.00 96.94 99 CYS A O 1
ATOM 756 N N . TRP A 1 100 ? 0.536 5.973 -4.990 1.00 97.31 100 TRP A N 1
ATOM 757 C CA . TRP A 1 100 ? -0.846 6.048 -4.505 1.00 97.31 100 TRP A CA 1
ATOM 758 C C . TRP A 1 100 ? -0.942 5.594 -3.045 1.00 97.31 100 TRP A C 1
ATOM 760 O O . TRP A 1 100 ? -0.384 4.566 -2.660 1.00 97.31 100 TRP A O 1
ATOM 770 N N . THR A 1 101 ? -1.637 6.383 -2.228 1.00 97.62 101 THR A N 1
ATOM 771 C CA . THR A 1 101 ? -1.667 6.195 -0.773 1.00 97.62 101 THR A CA 1
ATOM 772 C C . THR A 1 101 ? -2.459 4.952 -0.375 1.00 97.62 101 THR A C 1
ATOM 774 O O . THR A 1 101 ? -1.923 4.052 0.264 1.00 97.62 101 THR A O 1
ATOM 777 N N . ILE A 1 102 ? -3.727 4.863 -0.772 1.00 97.94 102 ILE A N 1
ATOM 778 C CA . ILE A 1 102 ? -4.575 3.697 -0.512 1.00 97.94 102 ILE A CA 1
ATOM 779 C C . ILE A 1 102 ? -5.193 3.288 -1.840 1.00 97.94 102 ILE A C 1
ATOM 781 O O . ILE A 1 102 ? -5.823 4.110 -2.501 1.00 97.94 102 ILE A O 1
ATOM 785 N N . HIS A 1 103 ? -4.998 2.035 -2.237 1.00 97.88 103 HIS A N 1
ATOM 786 C CA . HIS A 1 103 ? -5.513 1.505 -3.491 1.00 97.88 103 HIS A CA 1
ATOM 787 C C . HIS A 1 103 ? -6.276 0.212 -3.233 1.00 97.88 103 HIS A C 1
ATOM 789 O O . HIS A 1 103 ? -5.709 -0.754 -2.732 1.00 97.88 103 HIS A O 1
ATOM 795 N N . TYR A 1 104 ? -7.562 0.207 -3.567 1.00 96.62 104 TYR A N 1
ATOM 796 C CA . TYR A 1 104 ? -8.439 -0.952 -3.458 1.00 96.62 104 TYR A CA 1
ATOM 797 C C . TYR A 1 104 ? -8.870 -1.400 -4.856 1.00 96.62 104 TYR A C 1
ATOM 799 O O . TYR A 1 104 ? -9.389 -0.614 -5.645 1.00 96.62 104 TYR A O 1
ATOM 807 N N . ILE A 1 105 ? -8.634 -2.671 -5.167 1.00 97.31 105 ILE A N 1
ATOM 808 C CA . ILE A 1 105 ? -8.874 -3.289 -6.473 1.00 97.31 105 ILE A CA 1
ATOM 809 C C . ILE A 1 105 ? -9.878 -4.424 -6.273 1.00 97.31 105 ILE A C 1
ATOM 811 O O . ILE A 1 105 ? -9.707 -5.237 -5.365 1.00 97.31 105 ILE A O 1
ATOM 815 N N . TYR A 1 106 ? -10.933 -4.469 -7.094 1.00 96.88 106 TYR A N 1
ATOM 816 C CA . TYR A 1 106 ? -11.967 -5.522 -7.073 1.00 96.88 106 TYR A CA 1
ATOM 817 C C . TYR A 1 106 ? -12.515 -5.840 -5.667 1.00 96.88 106 TYR A C 1
ATOM 819 O O . TYR A 1 106 ? -12.797 -6.984 -5.334 1.00 96.88 106 TYR A O 1
ATOM 827 N N . SER A 1 107 ? -12.623 -4.821 -4.814 1.00 97.44 107 SER A N 1
ATOM 828 C CA . SER A 1 107 ? -12.995 -4.969 -3.404 1.00 97.44 107 SER A CA 1
ATOM 829 C C . SER A 1 107 ? -14.399 -4.412 -3.144 1.00 97.44 107 SER A C 1
ATOM 831 O O . SER A 1 107 ? -14.858 -3.529 -3.871 1.00 97.44 107 SER A O 1
ATOM 833 N N . ARG A 1 108 ? -15.085 -4.919 -2.114 1.00 97.75 108 ARG A N 1
ATOM 834 C CA . ARG A 1 108 ? -16.449 -4.512 -1.729 1.00 97.75 108 ARG A CA 1
ATOM 835 C C . ARG A 1 108 ? -16.535 -4.227 -0.227 1.00 97.75 108 ARG A C 1
ATOM 837 O O . ARG A 1 108 ? -15.778 -4.794 0.549 1.00 97.75 108 ARG A O 1
ATOM 844 N N . ASP A 1 109 ? -17.468 -3.368 0.178 1.00 98.38 109 ASP A N 1
ATOM 845 C CA . ASP A 1 109 ? -17.749 -3.051 1.587 1.00 98.38 109 ASP A CA 1
ATOM 846 C C . ASP A 1 109 ? -16.506 -2.510 2.324 1.00 98.38 109 ASP A C 1
ATOM 848 O O . ASP A 1 109 ? -15.980 -3.136 3.243 1.00 98.38 109 ASP A O 1
ATOM 852 N N . LEU A 1 110 ? -15.995 -1.355 1.879 1.00 98.50 110 LEU A N 1
ATOM 853 C CA . LEU A 1 110 ? -14.852 -0.681 2.500 1.00 98.50 110 LEU A CA 1
ATOM 854 C C . LEU A 1 110 ? -15.301 0.618 3.170 1.00 98.50 110 LEU A C 1
ATOM 856 O O . LEU A 1 110 ? -15.868 1.488 2.511 1.00 98.50 110 LEU A O 1
ATOM 860 N N . THR A 1 111 ? -14.968 0.775 4.449 1.00 98.50 111 THR A N 1
ATOM 861 C CA . THR A 1 111 ? -15.233 1.988 5.229 1.00 98.50 111 THR A CA 1
ATOM 862 C C . THR A 1 111 ? -13.914 2.584 5.699 1.00 98.50 111 THR A C 1
ATOM 864 O O . THR A 1 111 ? -13.178 1.979 6.481 1.00 98.50 111 THR A O 1
ATOM 867 N N . LEU A 1 112 ? -13.594 3.776 5.201 1.00 98.56 112 LEU A N 1
ATOM 868 C CA . LEU A 1 112 ? -12.376 4.503 5.538 1.00 98.56 112 LEU A CA 1
ATOM 869 C C . LEU A 1 112 ? -12.762 5.879 6.071 1.00 98.56 112 LEU A C 1
ATOM 871 O O . LEU A 1 112 ? -13.364 6.664 5.344 1.00 98.56 112 LEU A O 1
ATOM 875 N N . TYR A 1 113 ? -12.456 6.161 7.335 1.00 98.56 113 TYR A N 1
ATOM 876 C CA . TYR A 1 113 ? -12.925 7.378 8.003 1.00 98.56 113 TYR A CA 1
ATOM 877 C C . TYR A 1 113 ? -11.983 7.830 9.121 1.00 98.56 113 TYR A C 1
ATOM 879 O O . TYR A 1 113 ? -11.136 7.071 9.586 1.00 98.56 113 TYR A O 1
ATOM 887 N N . ASP A 1 114 ? -12.095 9.095 9.525 1.00 98.62 114 ASP A N 1
ATOM 888 C CA . ASP A 1 114 ? -11.202 9.736 10.502 1.00 98.62 114 ASP A CA 1
ATOM 889 C C . ASP A 1 114 ? -9.710 9.614 10.134 1.00 98.62 114 ASP A C 1
ATOM 891 O O . ASP A 1 114 ? -8.852 9.439 10.999 1.00 98.62 114 ASP A O 1
ATOM 895 N N . LEU A 1 115 ? -9.390 9.652 8.837 1.00 98.50 115 LEU A N 1
ATOM 896 C CA . LEU A 1 115 ? -8.016 9.553 8.349 1.00 98.50 115 LEU A CA 1
ATOM 897 C C . LEU A 1 115 ? -7.424 10.939 8.123 1.00 98.50 115 LEU A C 1
ATOM 899 O O . LEU A 1 115 ? -8.023 11.779 7.456 1.00 98.50 115 LEU A O 1
ATOM 903 N N . THR A 1 116 ? -6.200 11.142 8.602 1.00 98.56 116 THR A N 1
ATOM 904 C CA . THR A 1 116 ? -5.370 12.276 8.179 1.00 98.56 116 THR A CA 1
ATOM 905 C C . THR A 1 116 ? -4.421 11.796 7.092 1.00 98.56 116 THR A C 1
ATOM 907 O O . THR A 1 116 ? -3.581 10.944 7.367 1.00 98.56 116 THR A O 1
ATOM 910 N N . ILE A 1 117 ? -4.535 12.314 5.866 1.00 98.00 117 ILE A N 1
ATOM 911 C CA . ILE A 1 117 ? -3.679 11.905 4.743 1.00 98.00 117 ILE A CA 1
ATOM 912 C C . ILE A 1 117 ? -2.779 13.064 4.311 1.00 98.00 117 ILE A C 1
ATOM 914 O O . ILE A 1 117 ? -3.262 14.054 3.772 1.00 98.00 117 ILE A O 1
ATOM 918 N N . ASN A 1 118 ? -1.465 12.897 4.487 1.00 96.94 118 ASN A N 1
ATOM 919 C CA . ASN A 1 118 ? -0.447 13.900 4.168 1.00 96.94 118 ASN A CA 1
ATOM 920 C C . ASN A 1 118 ? 0.583 13.332 3.181 1.00 96.94 118 ASN A C 1
ATOM 922 O O . ASN A 1 118 ? 1.525 1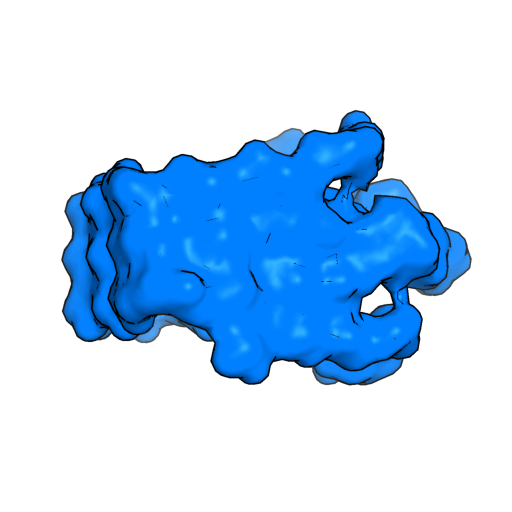2.641 3.570 1.00 96.94 118 ASN A O 1
ATOM 926 N N . SER A 1 119 ? 0.432 13.607 1.886 1.00 92.12 119 SER A N 1
ATOM 927 C CA . SER A 1 119 ? 1.418 13.195 0.881 1.00 92.12 119 SER A CA 1
ATOM 928 C C . SER A 1 119 ? 1.518 14.214 -0.248 1.00 92.12 119 SER A C 1
ATOM 930 O O . SER A 1 119 ? 0.507 14.715 -0.731 1.00 92.12 119 SER A O 1
ATOM 932 N N . THR A 1 120 ? 2.747 14.503 -0.672 1.00 91.50 120 THR A N 1
ATOM 933 C CA . THR A 1 120 ? 3.068 15.454 -1.750 1.00 91.50 120 THR A CA 1
ATOM 934 C C . THR A 1 120 ? 3.701 14.775 -2.969 1.00 91.50 120 THR A C 1
ATOM 936 O O . THR A 1 120 ? 4.145 15.448 -3.901 1.00 91.50 120 THR A O 1
ATOM 939 N N . VAL A 1 121 ? 3.765 13.439 -2.976 1.00 9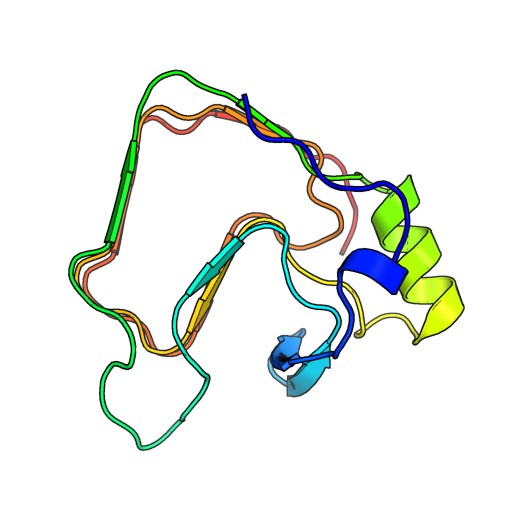0.75 121 VAL A N 1
ATOM 940 C CA . VAL A 1 121 ? 4.386 12.669 -4.059 1.00 90.75 121 VAL A CA 1
ATOM 941 C C . VAL A 1 121 ? 3.529 12.744 -5.321 1.00 90.75 121 VAL A C 1
ATOM 943 O O . VAL A 1 121 ? 2.317 12.541 -5.280 1.00 90.75 121 VAL A O 1
ATOM 946 N N . ARG A 1 122 ? 4.173 13.029 -6.457 1.00 83.94 122 ARG A N 1
ATOM 947 C CA . ARG A 1 122 ? 3.524 13.074 -7.773 1.00 83.94 122 ARG A CA 1
ATOM 948 C C . ARG A 1 122 ? 3.418 11.670 -8.367 1.00 83.94 122 ARG A C 1
ATOM 950 O O . ARG A 1 122 ? 4.340 10.861 -8.224 1.00 83.94 122 ARG A O 1
ATOM 957 N N . ASN A 1 123 ? 2.292 11.393 -9.021 1.00 71.69 123 ASN A N 1
ATOM 958 C CA . ASN A 1 123 ? 2.033 10.119 -9.687 1.00 71.69 123 ASN A CA 1
ATOM 959 C C . ASN A 1 123 ? 2.233 10.250 -11.183 1.00 71.69 123 ASN A C 1
ATOM 961 O O . ASN A 1 123 ? 1.720 11.240 -11.743 1.00 71.69 123 ASN A O 1
#

Sequence (123 aa):
YCKAAPSPKHYEPCIFNRFEGWEMETYSSLLNAGRMDRSGQYHAENISIRGKGVIQGGGATLGNAMVSSKGMRSRGRLICLMNCRNVCIQGLTIQDSPCWTIHYIYSRDLTLYDLTINSTVRN

Secondary structure (DSSP, 8-state):
-EE--SSGGGGPSPEEEEETTEEEEEPPPSEEES---SSS--SEEEEEEESS-EEE--HHHHHHHHHHHH-GGG---SEEEESEEEEEEES-EEE--SS-SEEEES-EEEEEES-EEE-----

Organism: NCBI:txid370801

Radius of gyration: 13.71 Å; chains: 1; bounding box: 33×30×33 Å

InterPro domains:
  IPR000743 Glycoside hydrolase, family 28 [PF00295] (43-119)
  IPR011050 Pectin lyase fold/virulence factor [SSF51126] (38-120)
  IPR012334 Pectin lyase fold [G3DSA:2.160.20.10] (1-123)
  IPR051801 Glycosyl_Hydrolase_28_Enzymes [PTHR31339] (42-121)

pLDDT: mean 96.76, std 3.39, range [71.69, 98.81]